Protein AF-A0A087UQ96-F1 (afdb_monomer_lite)

Organism: Stegodyphus mimosarum (NCBI:txid407821)

pLDDT: mean 71.68, std 11.72, range [47.22, 88.25]

Sequence (69 aa):
MIETYGVSRSEANLPFTVRNILRDIGGPLAGVIGQRHGPFLVTLLGSFLAALGITLCTFAPNITWICIL

Radius of gyration: 14.91 Å; chains: 1; bounding box: 36×22×36 Å

Structure (mmCIF, N/CA/C/O backbone):
data_AF-A0A087UQ96-F1
#
_entry.id   AF-A0A087UQ96-F1
#
loop_
_atom_site.group_PDB
_atom_site.id
_atom_site.type_symbol
_atom_site.label_atom_id
_atom_site.label_alt_id
_atom_site.label_comp_id
_atom_site.label_asym_id
_atom_site.label_entity_id
_atom_site.label_seq_id
_atom_site.pdb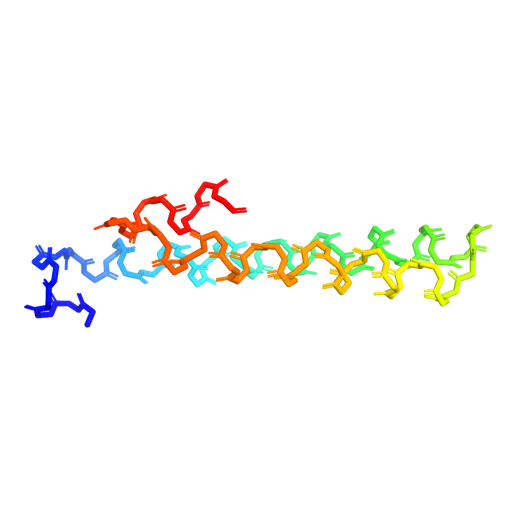x_PDB_ins_code
_atom_site.Cartn_x
_atom_site.Cartn_y
_atom_site.Cartn_z
_atom_site.occupancy
_atom_site.B_iso_or_equiv
_atom_site.auth_seq_id
_atom_site.auth_comp_id
_atom_site.auth_asym_id
_atom_site.auth_atom_id
_atom_site.pdbx_PDB_model_num
ATOM 1 N N . MET A 1 1 ? -20.567 1.705 9.497 1.00 47.22 1 MET A N 1
ATOM 2 C CA . MET A 1 1 ? -19.189 1.969 9.983 1.00 47.22 1 MET A CA 1
ATOM 3 C C . MET A 1 1 ? -19.189 2.629 11.356 1.00 47.22 1 MET A C 1
ATOM 5 O O . MET A 1 1 ? -18.680 2.006 12.270 1.00 47.22 1 MET A O 1
ATOM 9 N N . ILE A 1 2 ? -19.801 3.806 11.546 1.00 50.88 2 ILE A N 1
ATOM 10 C CA . ILE A 1 2 ? -19.870 4.455 12.876 1.00 50.88 2 ILE A CA 1
ATOM 11 C C . ILE A 1 2 ? -20.824 3.701 13.826 1.00 50.88 2 ILE A C 1
ATOM 13 O O . ILE A 1 2 ? -20.446 3.381 14.945 1.00 50.88 2 ILE A O 1
ATOM 17 N N . GLU A 1 3 ? -22.016 3.320 13.356 1.00 49.41 3 GLU A N 1
ATOM 18 C CA . GLU A 1 3 ? -23.015 2.608 14.181 1.00 49.41 3 GLU A CA 1
ATOM 19 C C . GLU A 1 3 ? -22.727 1.107 14.370 1.00 49.41 3 GLU A C 1
ATOM 21 O O . GLU A 1 3 ? -23.227 0.496 15.303 1.00 49.41 3 GLU A O 1
ATOM 26 N N . THR A 1 4 ? -21.900 0.505 13.508 1.00 55.19 4 THR A N 1
ATOM 27 C CA . THR A 1 4 ? -21.575 -0.937 13.546 1.00 55.19 4 THR A CA 1
ATOM 28 C C . THR A 1 4 ? -20.407 -1.258 14.485 1.00 55.19 4 THR A C 1
ATOM 30 O O . THR A 1 4 ? -20.338 -2.363 15.006 1.00 55.19 4 THR A O 1
ATOM 33 N N . TYR A 1 5 ? -19.488 -0.305 14.694 1.00 52.94 5 TYR A N 1
ATOM 34 C CA . TYR A 1 5 ? -18.250 -0.505 15.462 1.00 52.94 5 TYR A CA 1
ATOM 35 C C . TYR A 1 5 ? -18.098 0.437 16.668 1.00 52.94 5 TYR A C 1
ATOM 37 O O . TYR A 1 5 ? -17.112 0.330 17.387 1.00 52.94 5 TYR A O 1
ATOM 45 N N . GLY A 1 6 ? -19.042 1.359 16.906 1.00 54.66 6 GLY A N 1
ATOM 46 C CA . GLY A 1 6 ? -19.009 2.250 18.075 1.00 54.66 6 GLY A CA 1
ATOM 47 C C . GLY A 1 6 ? -17.784 3.173 18.137 1.00 54.66 6 GLY A C 1
ATOM 48 O O . GLY A 1 6 ? -17.405 3.620 19.215 1.00 54.66 6 GLY A O 1
ATOM 49 N N . VAL A 1 7 ? -17.146 3.436 16.996 1.00 57.94 7 VAL A N 1
ATOM 50 C CA . VAL A 1 7 ? -15.898 4.206 16.893 1.00 57.94 7 VAL A CA 1
ATOM 51 C C . VAL A 1 7 ? -16.144 5.670 16.547 1.00 57.94 7 VAL A C 1
ATOM 53 O O . VAL A 1 7 ? -17.091 6.033 15.842 1.00 57.94 7 VAL A O 1
ATOM 56 N N . SER A 1 8 ? -15.235 6.520 17.020 1.00 58.72 8 SER A N 1
ATOM 57 C CA . SER A 1 8 ? -15.216 7.958 16.754 1.00 58.72 8 SER A CA 1
ATOM 58 C C . SER A 1 8 ? -15.124 8.247 15.247 1.00 58.72 8 SER A C 1
ATOM 60 O O . SER A 1 8 ? -14.420 7.555 14.510 1.00 58.72 8 SER A O 1
ATOM 62 N N . ARG A 1 9 ? -15.771 9.326 14.769 1.00 59.97 9 ARG A N 1
ATOM 63 C CA . ARG A 1 9 ? -15.645 9.811 13.372 1.00 59.97 9 ARG A CA 1
ATOM 64 C C . ARG A 1 9 ? -14.186 9.960 12.922 1.00 59.97 9 ARG A C 1
ATOM 66 O O . ARG A 1 9 ? -13.908 9.819 11.736 1.00 59.97 9 ARG A O 1
ATOM 73 N N . SER A 1 10 ? -13.277 10.234 13.860 1.00 62.56 10 SER A N 1
ATOM 74 C CA . SER A 1 10 ? -11.842 10.352 13.594 1.00 62.56 10 SER A CA 1
ATOM 75 C C . SER A 1 10 ? -11.208 9.005 13.217 1.00 62.56 10 SER A C 1
ATOM 77 O O . SER A 1 10 ? -10.446 8.925 12.258 1.00 62.56 10 SER A O 1
ATOM 79 N N . GLU A 1 11 ? -11.586 7.918 13.897 1.00 61.19 11 GLU A N 1
ATOM 80 C CA . GLU A 1 11 ? -11.068 6.570 13.621 1.00 61.19 11 GLU A CA 1
ATOM 81 C C . GLU A 1 11 ? -11.629 5.984 12.324 1.00 61.19 11 GLU A C 1
ATOM 83 O O . GLU A 1 11 ? -10.912 5.321 11.580 1.00 61.19 11 GLU A O 1
ATOM 88 N N . ALA A 1 12 ? -12.880 6.302 11.982 1.00 64.12 12 ALA A N 1
ATOM 89 C CA . ALA A 1 12 ? -13.458 5.928 10.690 1.00 64.12 12 ALA A CA 1
ATOM 90 C C . ALA A 1 12 ? -12.736 6.591 9.497 1.00 64.12 12 ALA A C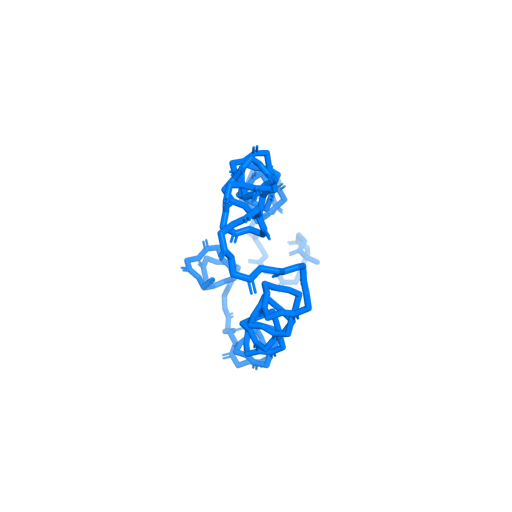 1
ATOM 92 O O . ALA A 1 12 ? -12.814 6.096 8.371 1.00 64.12 12 ALA A O 1
ATOM 93 N N . ASN A 1 13 ? -12.028 7.700 9.735 1.00 66.00 13 ASN A N 1
ATOM 94 C CA . ASN A 1 13 ? -11.329 8.464 8.705 1.00 66.00 13 ASN A CA 1
ATOM 95 C C . ASN A 1 13 ? -9.850 8.063 8.537 1.00 66.00 13 ASN A C 1
ATOM 97 O O . ASN A 1 13 ? -9.224 8.422 7.537 1.00 66.00 13 ASN A O 1
ATOM 101 N N . LEU A 1 14 ? -9.289 7.292 9.477 1.00 69.62 14 LEU A N 1
ATOM 102 C CA . LEU A 1 14 ? -7.931 6.748 9.389 1.00 69.62 14 LEU A CA 1
ATOM 103 C C . LEU A 1 14 ? -7.687 5.920 8.115 1.00 69.62 14 LEU A C 1
ATOM 105 O O . LEU A 1 14 ? -6.757 6.271 7.385 1.00 69.62 14 LEU A O 1
ATOM 109 N N . PRO A 1 15 ? -8.514 4.918 7.748 1.00 67.69 15 PRO A N 1
ATOM 110 C CA . PRO A 1 15 ? -8.252 4.122 6.544 1.00 67.69 15 PRO A CA 1
ATOM 111 C C . PRO A 1 15 ? -8.337 4.970 5.264 1.00 67.69 15 PRO A C 1
ATOM 113 O O . PRO A 1 15 ? -7.582 4.772 4.313 1.00 67.69 15 PRO A O 1
ATOM 116 N N . PHE A 1 16 ? -9.207 5.985 5.253 1.00 70.25 16 PHE A N 1
ATOM 117 C CA . PHE A 1 16 ? -9.311 6.951 4.156 1.00 70.25 16 PHE A CA 1
ATOM 118 C C . PHE A 1 16 ? -8.089 7.865 4.040 1.00 70.25 16 PHE A C 1
ATOM 120 O O . PHE A 1 16 ? -7.727 8.265 2.936 1.00 70.25 16 PHE A O 1
ATOM 127 N N . THR A 1 17 ? -7.456 8.202 5.158 1.00 73.69 17 THR A N 1
ATOM 128 C CA . THR A 1 17 ? -6.278 9.073 5.179 1.00 73.69 17 THR A CA 1
ATOM 129 C C . THR A 1 17 ? -5.030 8.288 4.782 1.00 73.69 17 THR A C 1
ATOM 131 O O . THR A 1 17 ? -4.284 8.721 3.905 1.00 73.69 17 THR A O 1
ATOM 134 N N . VAL A 1 18 ? -4.860 7.083 5.336 1.00 75.06 18 VAL A N 1
ATOM 135 C CA . VAL A 1 18 ? -3.751 6.169 5.022 1.00 75.06 18 VAL A CA 1
ATOM 136 C C . VAL A 1 18 ? -3.737 5.805 3.538 1.00 75.06 18 VAL A C 1
ATOM 138 O O . VAL A 1 18 ? -2.696 5.938 2.895 1.00 75.06 18 VAL A O 1
ATOM 141 N N . ARG A 1 19 ? -4.892 5.462 2.942 1.00 74.19 19 ARG A N 1
ATOM 142 C CA . ARG A 1 19 ? -4.956 5.172 1.496 1.00 74.19 19 ARG A CA 1
ATOM 143 C C . ARG A 1 19 ? -4.507 6.365 0.647 1.00 74.19 19 ARG A C 1
ATOM 145 O O . ARG A 1 19 ? -3.951 6.179 -0.430 1.00 74.19 19 ARG A O 1
ATOM 152 N N . ASN A 1 20 ? -4.816 7.589 1.085 1.00 76.75 20 ASN A N 1
ATOM 153 C CA . ASN A 1 20 ? -4.523 8.791 0.313 1.00 76.75 20 ASN A CA 1
ATOM 154 C C . ASN A 1 20 ? -3.019 9.061 0.328 1.00 76.75 20 ASN A C 1
ATOM 156 O O . ASN A 1 20 ? -2.438 9.273 -0.729 1.00 76.75 20 ASN A O 1
ATOM 160 N N . ILE A 1 21 ? -2.389 8.927 1.497 1.00 80.50 21 ILE A N 1
ATOM 161 C CA . ILE A 1 21 ? -0.934 9.025 1.652 1.00 80.50 21 ILE A CA 1
ATOM 162 C C . ILE A 1 21 ? -0.227 7.942 0.825 1.00 80.50 21 ILE A C 1
ATOM 164 O O . ILE A 1 21 ? 0.703 8.239 0.077 1.00 80.50 21 ILE A O 1
ATOM 168 N N . LEU A 1 22 ? -0.697 6.691 0.900 1.00 77.94 22 LEU A N 1
ATOM 169 C CA . LEU A 1 22 ? -0.147 5.584 0.112 1.00 77.94 22 LEU A CA 1
ATOM 170 C C . LEU A 1 22 ? -0.277 5.819 -1.393 1.00 77.94 22 LEU A C 1
ATOM 172 O O . LEU A 1 22 ? 0.628 5.462 -2.139 1.00 77.94 22 LEU A O 1
ATOM 176 N N . ARG A 1 23 ? -1.371 6.431 -1.854 1.00 76.56 23 ARG A N 1
ATOM 177 C CA . ARG A 1 23 ? -1.562 6.758 -3.271 1.00 76.56 23 ARG A CA 1
ATOM 178 C C . ARG A 1 23 ? -0.636 7.884 -3.729 1.00 76.56 23 ARG A C 1
ATOM 180 O O . ARG A 1 23 ? -0.048 7.767 -4.803 1.00 76.56 23 ARG A O 1
ATOM 187 N N . ASP A 1 24 ? -0.473 8.922 -2.915 1.00 80.00 24 ASP A N 1
ATOM 188 C CA . ASP A 1 24 ? 0.395 10.059 -3.238 1.00 80.00 24 ASP A CA 1
ATOM 189 C C . ASP A 1 24 ? 1.882 9.671 -3.246 1.00 80.00 24 ASP A C 1
ATOM 191 O O . ASP A 1 24 ? 2.640 10.166 -4.076 1.00 80.00 24 ASP A O 1
ATOM 195 N N . ILE A 1 25 ? 2.302 8.731 -2.392 1.00 80.50 25 ILE A N 1
ATOM 196 C CA . ILE A 1 25 ? 3.674 8.191 -2.387 1.00 80.50 25 ILE A CA 1
ATOM 197 C C . ILE A 1 25 ? 3.842 7.080 -3.434 1.00 80.50 25 ILE A C 1
ATOM 199 O O . ILE A 1 25 ? 4.879 6.978 -4.095 1.00 80.50 25 ILE A O 1
ATOM 203 N N . GLY A 1 26 ? 2.817 6.249 -3.611 1.00 79.31 26 GLY A N 1
ATOM 204 C CA . GLY A 1 26 ? 2.829 5.096 -4.505 1.00 79.31 26 GLY A CA 1
ATOM 205 C C . GLY A 1 26 ? 2.874 5.476 -5.981 1.00 79.31 26 GLY A C 1
ATOM 206 O O . GLY A 1 26 ? 3.521 4.777 -6.753 1.00 79.31 26 GLY A O 1
ATOM 207 N N . GLY A 1 27 ? 2.258 6.594 -6.382 1.00 80.62 27 GLY A N 1
ATOM 208 C CA . GLY A 1 27 ? 2.294 7.087 -7.766 1.00 80.62 27 GLY A CA 1
ATOM 209 C C . GLY A 1 27 ? 3.718 7.347 -8.287 1.00 80.62 27 GLY A C 1
ATOM 210 O O . GLY A 1 27 ? 4.111 6.748 -9.291 1.00 80.62 27 GLY A O 1
ATOM 211 N N . PRO A 1 28 ? 4.525 8.179 -7.603 1.00 83.88 28 PRO A N 1
ATOM 212 C CA . PRO A 1 28 ? 5.933 8.389 -7.940 1.00 83.88 28 PRO A CA 1
ATOM 213 C C . PRO A 1 28 ? 6.762 7.099 -7.907 1.00 83.88 28 PRO A C 1
ATOM 215 O O . PRO A 1 28 ? 7.549 6.852 -8.821 1.00 83.88 28 PRO A O 1
ATOM 218 N N . LEU A 1 29 ? 6.559 6.248 -6.893 1.00 80.75 29 LEU A N 1
ATOM 219 C CA . LEU A 1 29 ? 7.283 4.981 -6.754 1.00 80.75 29 LEU A CA 1
ATOM 220 C C . LEU A 1 29 ? 6.992 4.030 -7.925 1.00 80.75 29 LEU A C 1
ATOM 222 O O . LEU A 1 29 ? 7.912 3.485 -8.535 1.00 80.75 29 LEU A O 1
ATOM 226 N N . ALA A 1 30 ? 5.715 3.878 -8.281 1.00 77.75 30 ALA A N 1
ATOM 227 C CA . ALA A 1 30 ? 5.275 3.076 -9.415 1.00 77.75 30 ALA A CA 1
ATOM 228 C C . ALA A 1 30 ? 5.790 3.644 -10.746 1.00 77.75 30 ALA A C 1
ATOM 230 O O . ALA A 1 30 ? 6.152 2.873 -11.632 1.00 77.75 30 ALA A O 1
ATOM 231 N N . GLY A 1 31 ? 5.891 4.972 -10.876 1.00 80.06 31 GLY A N 1
ATOM 232 C CA . GLY A 1 31 ? 6.491 5.630 -12.038 1.00 80.06 31 GLY A CA 1
ATOM 233 C C . GLY A 1 31 ? 7.976 5.293 -12.217 1.00 80.06 31 GLY A C 1
ATOM 234 O O . GLY A 1 31 ? 8.392 4.901 -13.307 1.00 80.06 31 GLY A O 1
ATOM 235 N N . VAL A 1 32 ? 8.768 5.372 -11.141 1.00 83.94 32 VAL A N 1
ATOM 236 C CA . VAL A 1 32 ? 10.208 5.046 -11.167 1.00 83.94 32 VAL A CA 1
ATOM 237 C C . VAL A 1 32 ? 10.440 3.558 -11.448 1.00 83.94 32 VAL A C 1
ATOM 239 O O . VAL A 1 32 ? 11.268 3.201 -12.289 1.00 83.94 32 VAL A O 1
ATOM 242 N N . ILE A 1 33 ? 9.694 2.673 -10.781 1.00 80.75 33 ILE A N 1
ATOM 243 C CA . ILE A 1 33 ? 9.812 1.222 -10.990 1.00 80.75 33 ILE A CA 1
ATOM 244 C C . ILE A 1 33 ? 9.321 0.845 -12.398 1.00 80.75 33 ILE A C 1
ATOM 246 O O . ILE A 1 33 ? 9.941 0.014 -13.064 1.00 80.75 33 ILE A O 1
ATOM 250 N N . GLY A 1 34 ? 8.266 1.501 -12.892 1.00 80.88 34 GLY A N 1
ATOM 251 C CA . GLY A 1 34 ? 7.693 1.274 -14.220 1.00 80.88 34 GLY A CA 1
ATOM 252 C C . GLY A 1 34 ? 8.636 1.664 -15.353 1.00 80.88 34 GLY A C 1
ATOM 253 O O . GLY A 1 34 ? 8.686 0.969 -16.365 1.00 80.88 34 GLY A O 1
ATOM 254 N N . GLN A 1 35 ? 9.449 2.708 -15.169 1.00 81.25 35 GLN A N 1
ATOM 255 C CA . GLN A 1 35 ? 10.499 3.062 -16.128 1.00 81.25 35 GLN A CA 1
ATOM 256 C C . GLN A 1 35 ? 11.623 2.016 -16.201 1.00 81.25 35 GLN A C 1
ATOM 258 O O . GLN A 1 35 ? 12.180 1.811 -17.275 1.00 81.25 35 GLN A O 1
ATOM 263 N N . ARG A 1 36 ? 11.955 1.338 -15.091 1.00 83.88 36 ARG A N 1
ATOM 264 C CA . ARG A 1 36 ? 13.024 0.319 -15.057 1.00 83.88 36 ARG A CA 1
ATOM 265 C C . ARG A 1 36 ? 12.580 -1.078 -15.491 1.00 83.88 36 ARG A C 1
ATOM 267 O O . ARG A 1 36 ? 13.354 -1.770 -16.142 1.00 83.88 36 ARG A O 1
ATOM 274 N N . HIS A 1 37 ? 11.379 -1.505 -15.107 1.00 78.50 37 HIS A N 1
ATOM 275 C CA . HIS A 1 37 ? 10.904 -2.885 -15.301 1.00 78.50 37 HIS A CA 1
ATOM 276 C C . HIS A 1 37 ? 9.732 -3.007 -16.285 1.00 78.50 37 HIS A C 1
ATOM 278 O O . HIS A 1 37 ? 9.241 -4.107 -16.536 1.00 78.50 37 HIS A O 1
ATOM 284 N N . GLY A 1 38 ? 9.301 -1.889 -16.869 1.00 82.06 38 GLY A N 1
ATOM 285 C CA . GLY A 1 38 ? 8.145 -1.820 -17.750 1.00 82.06 38 GLY A CA 1
ATOM 286 C C . GLY A 1 38 ? 6.825 -1.706 -16.973 1.00 82.06 38 GLY A C 1
ATOM 287 O O . GLY A 1 38 ? 6.691 -2.225 -15.860 1.00 82.06 38 GLY A O 1
ATOM 288 N N . PRO A 1 39 ? 5.812 -1.046 -17.558 1.00 78.75 39 PRO A N 1
ATOM 289 C CA . PRO A 1 39 ? 4.548 -0.769 -16.876 1.00 78.75 39 PRO A CA 1
ATOM 290 C C . PRO A 1 39 ? 3.770 -2.047 -16.537 1.00 78.75 39 PRO A C 1
ATOM 292 O O . PRO A 1 39 ? 3.113 -2.109 -15.504 1.00 78.75 39 PRO A O 1
ATOM 295 N N . PHE A 1 40 ? 3.889 -3.094 -17.361 1.00 83.81 40 PHE A N 1
ATOM 296 C CA . PHE A 1 40 ? 3.116 -4.325 -17.197 1.00 83.81 40 PHE A CA 1
ATOM 297 C C . PHE A 1 40 ? 3.454 -5.081 -15.906 1.00 83.81 40 PHE A C 1
ATOM 299 O O . PHE A 1 40 ? 2.546 -5.475 -15.179 1.00 83.81 40 PHE A O 1
ATOM 306 N N . LEU A 1 41 ? 4.742 -5.246 -15.579 1.00 80.81 41 LEU A N 1
ATOM 307 C CA . LEU A 1 41 ? 5.153 -5.936 -14.350 1.00 80.81 41 LEU A CA 1
ATOM 308 C C . LEU A 1 41 ? 4.751 -5.154 -13.097 1.00 80.81 41 LEU A C 1
ATOM 310 O O . LEU A 1 41 ? 4.324 -5.755 -12.113 1.00 80.81 41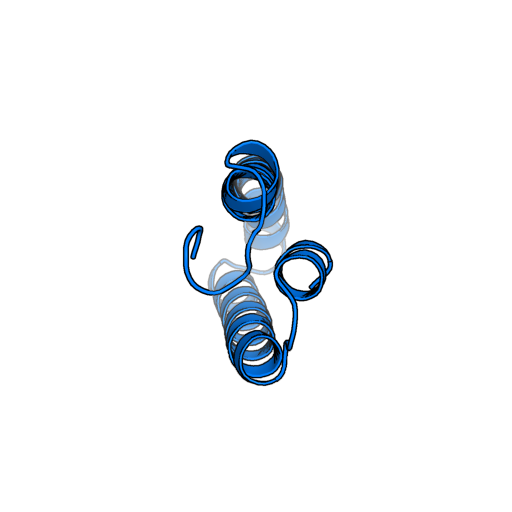 LEU A O 1
ATOM 314 N N . VAL A 1 42 ? 4.827 -3.823 -13.145 1.00 82.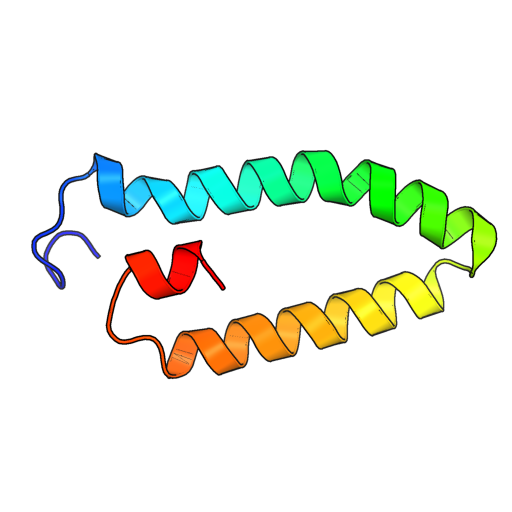06 42 VAL A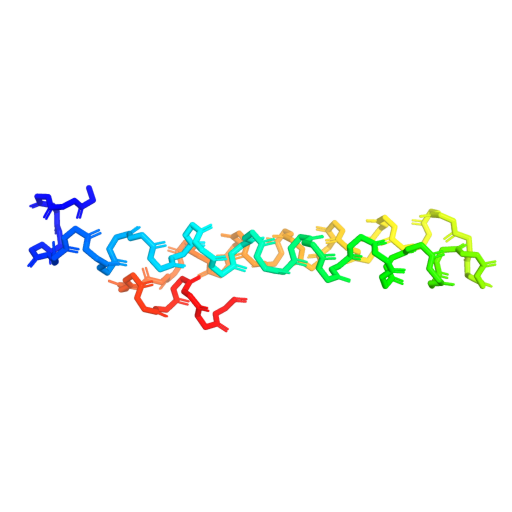 N 1
ATOM 315 C CA . VAL A 1 42 ? 4.409 -2.961 -12.031 1.00 82.06 42 VAL A CA 1
ATOM 316 C C . VAL A 1 42 ? 2.906 -3.045 -11.805 1.00 82.06 42 VAL A C 1
ATOM 318 O O . VAL A 1 42 ? 2.471 -3.213 -10.666 1.00 82.06 42 VAL A O 1
ATOM 321 N N . THR A 1 43 ? 2.107 -2.997 -12.873 1.00 85.38 43 THR A N 1
ATOM 322 C CA . THR A 1 43 ? 0.657 -3.168 -12.766 1.00 85.38 43 THR A CA 1
ATOM 323 C C . THR A 1 43 ? 0.304 -4.567 -12.279 1.00 85.38 43 THR A C 1
ATOM 325 O O . THR A 1 43 ? -0.528 -4.684 -11.388 1.00 85.38 43 THR A O 1
ATOM 328 N N . LEU A 1 44 ? 0.944 -5.623 -12.789 1.00 86.62 44 LEU A N 1
ATOM 329 C CA . LEU A 1 44 ? 0.657 -7.001 -12.383 1.00 86.62 44 LEU A CA 1
ATOM 330 C C . LEU A 1 44 ? 0.961 -7.231 -10.895 1.00 86.62 44 LEU A C 1
ATOM 332 O O . LEU A 1 44 ? 0.104 -7.725 -10.165 1.00 86.62 44 LEU A O 1
ATOM 336 N N . LEU A 1 45 ? 2.145 -6.820 -10.429 1.00 85.38 45 LEU A N 1
ATOM 337 C CA . LEU A 1 45 ? 2.541 -6.949 -9.024 1.00 85.38 45 LEU A CA 1
ATOM 338 C C . LEU A 1 45 ? 1.675 -6.080 -8.109 1.00 85.38 45 LEU A C 1
ATOM 340 O O . LEU A 1 45 ? 1.223 -6.560 -7.074 1.00 85.38 45 LEU A O 1
ATOM 344 N N . GLY A 1 46 ? 1.389 -4.835 -8.504 1.00 83.19 46 GLY A N 1
ATOM 345 C CA . GLY A 1 46 ? 0.504 -3.945 -7.751 1.00 83.19 46 GLY A CA 1
ATOM 346 C C . GLY A 1 46 ? -0.924 -4.485 -7.652 1.00 83.19 46 GLY A C 1
ATOM 347 O O . GLY A 1 46 ? -1.524 -4.443 -6.582 1.00 83.19 46 GLY A O 1
ATOM 348 N N . SER A 1 47 ? -1.444 -5.064 -8.738 1.00 85.19 47 SER A N 1
ATOM 349 C CA . SER A 1 47 ? -2.767 -5.704 -8.764 1.00 85.19 47 SER A CA 1
ATOM 350 C C . SER A 1 47 ? -2.810 -6.931 -7.860 1.00 85.19 47 SER A C 1
ATOM 352 O O . SER A 1 47 ? -3.781 -7.130 -7.137 1.00 85.19 47 SER A O 1
ATOM 354 N N . PHE A 1 48 ? -1.749 -7.741 -7.874 1.00 88.25 48 PHE A N 1
ATOM 355 C CA . PHE A 1 48 ? -1.634 -8.920 -7.022 1.00 88.25 48 PHE A CA 1
ATOM 356 C C . PHE A 1 48 ? -1.580 -8.537 -5.538 1.00 88.25 48 PHE A C 1
ATOM 358 O O . PHE A 1 48 ? -2.309 -9.104 -4.725 1.00 88.25 48 PHE A O 1
ATOM 365 N N . LEU A 1 49 ? -0.786 -7.519 -5.193 1.00 84.88 49 LEU A N 1
ATOM 366 C CA . LEU A 1 49 ? -0.715 -6.982 -3.834 1.00 84.88 49 LEU A CA 1
ATOM 367 C C . LEU A 1 49 ? -2.070 -6.417 -3.380 1.00 84.88 49 LEU A C 1
ATOM 369 O O . LEU A 1 49 ? -2.505 -6.684 -2.263 1.00 84.88 49 LEU A O 1
ATOM 373 N N . ALA A 1 50 ? -2.768 -5.691 -4.258 1.00 81.12 50 ALA A N 1
ATOM 374 C CA . ALA A 1 50 ? -4.094 -5.147 -3.974 1.00 81.12 50 ALA A CA 1
ATOM 375 C C . ALA A 1 50 ? -5.143 -6.251 -3.768 1.00 81.12 50 ALA A C 1
ATOM 377 O O . ALA A 1 50 ? -5.945 -6.172 -2.840 1.00 81.12 50 ALA A O 1
ATOM 378 N N . ALA A 1 51 ? -5.125 -7.301 -4.592 1.00 84.38 51 ALA A N 1
ATOM 379 C CA . ALA A 1 51 ? -6.021 -8.445 -4.447 1.00 84.38 51 ALA A CA 1
ATOM 380 C C . ALA A 1 51 ? -5.794 -9.184 -3.118 1.00 84.38 51 ALA A C 1
ATOM 382 O O . ALA A 1 51 ? -6.761 -9.547 -2.442 1.00 84.38 51 ALA A O 1
ATOM 383 N N . LEU A 1 52 ? -4.532 -9.350 -2.707 1.00 82.44 52 LEU A N 1
ATOM 384 C CA . LEU A 1 52 ? -4.198 -9.881 -1.387 1.00 82.44 52 LEU A CA 1
ATOM 385 C C . LEU A 1 52 ? -4.713 -8.964 -0.276 1.00 82.44 52 LEU A C 1
ATOM 387 O O . LEU A 1 52 ? -5.395 -9.450 0.619 1.00 82.44 52 LEU A O 1
ATOM 391 N N . GLY A 1 53 ? -4.486 -7.651 -0.362 1.00 76.62 53 GLY A N 1
ATOM 392 C CA . GLY A 1 53 ? -4.992 -6.692 0.624 1.00 76.62 53 GLY A CA 1
ATOM 393 C C . GLY A 1 53 ? -6.516 -6.749 0.783 1.00 76.62 53 GLY A C 1
ATOM 394 O O . GLY A 1 53 ? -7.018 -6.819 1.902 1.00 76.62 53 GLY A O 1
ATOM 395 N N . ILE A 1 54 ? -7.266 -6.827 -0.323 1.00 78.12 54 ILE A N 1
ATOM 396 C CA . ILE A 1 54 ? -8.735 -6.955 -0.295 1.00 78.12 54 ILE A CA 1
ATOM 397 C C . ILE A 1 54 ? -9.162 -8.282 0.345 1.00 78.12 54 ILE A C 1
ATOM 399 O O . ILE A 1 54 ? -10.099 -8.311 1.140 1.00 78.12 54 ILE A O 1
ATOM 403 N N . THR A 1 55 ? -8.460 -9.374 0.040 1.00 79.88 55 THR A N 1
ATOM 404 C CA . THR A 1 55 ? -8.758 -10.699 0.606 1.00 79.88 55 THR A CA 1
ATOM 405 C C . THR A 1 55 ? -8.434 -10.758 2.100 1.00 79.88 55 THR A C 1
ATOM 407 O O . THR A 1 55 ? -9.186 -11.329 2.881 1.00 79.88 55 THR A O 1
ATOM 410 N N . LEU A 1 56 ? -7.344 -10.134 2.546 1.00 72.06 56 LEU A N 1
ATOM 411 C CA . LEU A 1 56 ? -7.032 -10.057 3.971 1.00 72.06 56 LEU A CA 1
ATOM 412 C C . LEU A 1 56 ? -8.000 -9.111 4.712 1.00 72.06 56 LEU A C 1
ATOM 414 O O . LEU A 1 56 ? -8.346 -9.387 5.861 1.00 72.06 56 LEU A O 1
ATOM 418 N N . CYS A 1 57 ? -8.542 -8.080 4.048 1.00 68.25 57 CYS A N 1
ATOM 419 C CA . CYS A 1 57 ? -9.603 -7.239 4.615 1.00 68.25 57 CYS A CA 1
ATOM 420 C C . CYS A 1 57 ? -10.879 -8.026 4.957 1.00 68.25 57 CYS A C 1
ATOM 422 O O . CYS A 1 57 ? -11.563 -7.659 5.909 1.00 68.25 57 CYS A O 1
ATOM 424 N N . THR A 1 58 ? -11.209 -9.118 4.251 1.00 71.25 58 THR A N 1
ATOM 425 C CA . THR A 1 58 ? -12.415 -9.912 4.573 1.00 71.25 58 THR A CA 1
ATOM 426 C C . THR A 1 58 ? -12.291 -10.700 5.877 1.00 71.25 58 THR A C 1
ATOM 428 O O . THR A 1 58 ? -13.302 -11.109 6.439 1.00 71.25 58 THR A O 1
ATOM 431 N N . PHE A 1 59 ? -11.067 -10.896 6.374 1.00 68.00 59 PHE A N 1
ATOM 432 C CA . PHE A 1 59 ? -10.797 -11.556 7.653 1.00 68.00 59 PHE A CA 1
ATOM 433 C C . PHE A 1 59 ? -10.543 -10.570 8.797 1.00 68.00 59 PHE A C 1
ATOM 435 O O . PHE A 1 59 ? -10.359 -11.008 9.930 1.00 68.00 59 PHE A O 1
ATOM 442 N N . ALA A 1 60 ? -10.526 -9.259 8.533 1.00 59.62 60 ALA A N 1
ATOM 443 C CA . ALA A 1 60 ? -10.204 -8.246 9.530 1.00 59.62 60 ALA A CA 1
ATOM 444 C C . ALA A 1 60 ? -11.405 -7.977 10.464 1.00 59.62 60 ALA A C 1
ATOM 446 O O . ALA A 1 60 ? -12.420 -7.439 10.021 1.00 59.62 60 ALA A O 1
ATOM 447 N N . PRO A 1 61 ? -11.306 -8.281 11.773 1.00 57.78 61 PRO A N 1
ATOM 448 C CA . PRO A 1 61 ? -12.406 -8.075 12.712 1.00 57.78 61 PRO A CA 1
ATOM 449 C C . PRO A 1 61 ? -12.514 -6.626 13.219 1.00 57.78 61 PRO A C 1
ATOM 451 O O . PRO A 1 61 ? -13.508 -6.295 13.853 1.00 57.78 61 PRO A O 1
ATOM 454 N N . ASN A 1 62 ? -11.523 -5.758 12.960 1.00 56.28 62 ASN A N 1
ATOM 455 C CA . ASN A 1 62 ? -11.462 -4.381 13.473 1.00 56.28 62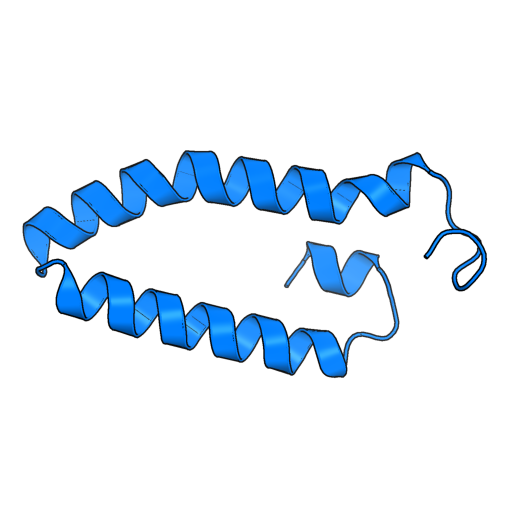 ASN A CA 1
ATOM 456 C C . ASN A 1 62 ? -10.961 -3.370 12.426 1.00 56.28 62 ASN A C 1
ATOM 458 O O . ASN A 1 62 ? -10.116 -3.684 11.593 1.00 56.28 62 ASN A O 1
ATOM 462 N N . ILE A 1 63 ? -11.416 -2.116 12.524 1.00 56.66 63 ILE A N 1
ATOM 463 C CA . ILE A 1 63 ? -11.056 -1.010 11.610 1.00 56.66 63 ILE A CA 1
ATOM 464 C C . ILE A 1 63 ? -9.550 -0.689 11.647 1.00 56.66 63 ILE A C 1
ATOM 466 O O . ILE A 1 63 ? -8.965 -0.310 10.634 1.00 56.66 63 ILE A O 1
ATOM 470 N N . THR A 1 64 ? -8.891 -0.918 12.784 1.00 57.22 64 THR A N 1
ATOM 471 C CA . THR A 1 64 ? -7.436 -0.766 12.934 1.00 57.22 64 THR A CA 1
ATOM 472 C C . THR A 1 64 ? -6.654 -1.817 12.143 1.00 57.22 64 THR A C 1
ATOM 474 O O . THR A 1 64 ? -5.576 -1.518 11.639 1.00 57.22 64 THR A O 1
ATOM 477 N N . TRP A 1 65 ? -7.210 -3.022 11.965 1.00 57.47 65 TRP A N 1
ATOM 478 C CA . TRP A 1 65 ? -6.610 -4.062 11.119 1.00 57.47 65 TRP A CA 1
ATOM 479 C C . TRP A 1 65 ? -6.650 -3.689 9.634 1.00 57.47 65 TRP A C 1
ATOM 481 O O . TRP A 1 65 ? -5.720 -4.015 8.910 1.00 57.47 65 TRP A O 1
ATOM 491 N N . ILE A 1 66 ? -7.668 -2.939 9.204 1.00 58.50 66 ILE A N 1
ATOM 492 C CA . ILE A 1 66 ? -7.781 -2.407 7.834 1.00 58.50 66 ILE A CA 1
ATOM 493 C C . ILE A 1 66 ? -6.757 -1.281 7.580 1.00 58.50 66 ILE A C 1
ATOM 495 O O . ILE A 1 66 ? -6.456 -0.975 6.435 1.00 58.50 66 ILE A O 1
ATOM 499 N N . CYS A 1 67 ? -6.229 -0.640 8.631 1.00 53.84 67 CYS A N 1
ATOM 500 C CA . CYS A 1 67 ? -5.258 0.454 8.496 1.00 53.84 67 CYS A CA 1
ATOM 501 C C . CYS A 1 67 ? -3.790 0.002 8.492 1.00 53.84 67 CYS A C 1
ATOM 503 O O . CYS A 1 67 ? -2.945 0.746 8.002 1.00 53.84 67 CYS A O 1
ATOM 505 N N . ILE A 1 68 ? -3.477 -1.141 9.113 1.00 55.41 68 ILE A N 1
ATOM 506 C CA . ILE A 1 68 ? -2.106 -1.682 9.211 1.00 55.41 68 ILE A CA 1
ATOM 507 C C . ILE A 1 68 ? -1.782 -2.594 8.019 1.00 55.41 68 ILE A C 1
ATOM 509 O O . ILE A 1 68 ? -0.616 -2.728 7.648 1.00 55.41 68 ILE A O 1
ATOM 513 N N . LEU A 1 69 ? -2.814 -3.222 7.456 1.00 49.81 69 LEU A N 1
ATOM 514 C CA . LEU A 1 69 ? -2.756 -4.060 6.266 1.00 49.81 69 LEU A CA 1
ATOM 515 C C . LEU A 1 69 ? -2.715 -3.212 4.985 1.00 49.81 69 LEU A C 1
ATOM 517 O O . LEU A 1 69 ? -1.940 -3.582 4.075 1.00 49.81 69 LEU A O 1
#

Secondary structure (DSSP, 8-state):
-HHHH---HHHHHHHHHHHHHHHHHHHHHHHHHHHHH-HHHHHHHHHHHHHHHHHHHTT--SHHHHHH-

Foldseek 3Di:
DCVVAVDDPVLVCLLVVLVVVCCVVVVVVLVVVCVVPNNVVSCVVVVVVVVVLVVVVVVDPDSVSNNVD

InterPro domains:
  IPR020846 Major facilitator superfamily domain [PS50850] (1-69)
  IPR036259 MFS transporter superfamily [G3DSA:1.20.1250.20] (1-69)
  IPR036259 MFS transporter superfamily [SSF103473] (1-69)